Protein AF-A0A915DR35-F1 (afdb_monomer)

Foldseek 3Di:
DCVVLVDDQPCLPPPSSLVVLLVLLLCVPVVPPDLVVQLVVLVVQLVVLVVVLVVLVVVLVVCPPPDDPVVSVSSSVNSSSVSSNSSSVSNNVSSVVVVVVVVVVVVVVVVVPD

InterPro domains:
  IPR039275 PDZ domain-containing protein 8 [PTHR21519] (8-102)

Solvent-accessible surface area (backbone atoms only — not comparable to full-atom values): 6335 Å² total; per-residue (Å²): 106,66,78,78,44,73,66,48,82,93,42,65,82,37,68,65,41,44,50,52,30,34,59,54,10,50,54,56,63,60,86,46,83,50,59,68,62,35,44,51,58,37,48,57,50,46,54,55,47,50,56,49,49,52,50,50,55,53,50,58,67,69,44,76,82,77,56,70,73,61,50,56,56,49,52,39,50,48,42,55,48,50,49,51,46,47,15,38,52,32,23,44,49,47,51,51,55,50,50,55,50,52,55,50,51,55,59,54,56,71,69,74,74,127

Structure (mmCIF, N/CA/C/O backbone):
data_AF-A0A915DR35-F1
#
_entry.id   AF-A0A915DR35-F1
#
loop_
_atom_site.group_PDB
_atom_site.id
_atom_site.type_symbol
_atom_site.label_atom_id
_atom_site.label_alt_id
_atom_site.label_comp_id
_atom_site.label_asym_id
_atom_site.label_entity_id
_atom_site.label_seq_id
_atom_site.pdbx_PDB_ins_code
_atom_site.Cartn_x
_atom_site.Cartn_y
_atom_site.Cartn_z
_atom_site.occupancy
_atom_site.B_iso_or_equiv
_atom_site.auth_seq_id
_atom_site.auth_comp_id
_atom_site.auth_asym_id
_atom_site.auth_atom_id
_atom_site.pdbx_PDB_model_num
ATOM 1 N N . MET A 1 1 ? -7.517 -9.872 -5.798 1.00 55.53 1 MET A N 1
ATOM 2 C CA . MET A 1 1 ? -7.110 -8.465 -5.575 1.00 55.53 1 MET A CA 1
ATOM 3 C C . MET A 1 1 ? -6.941 -7.651 -6.864 1.00 55.53 1 MET A C 1
ATOM 5 O O . MET A 1 1 ? -7.926 -7.076 -7.281 1.00 55.53 1 MET A O 1
ATOM 9 N N . LEU A 1 2 ? -5.799 -7.613 -7.574 1.00 54.84 2 LEU A N 1
ATOM 10 C CA . LEU A 1 2 ? -5.670 -6.756 -8.785 1.00 54.84 2 LEU A CA 1
ATOM 11 C C . LEU A 1 2 ? -6.650 -7.119 -9.922 1.00 54.84 2 LEU A C 1
ATOM 13 O O . LEU A 1 2 ? -7.145 -6.238 -10.614 1.00 54.84 2 LEU A O 1
ATOM 17 N N . ARG A 1 3 ? -6.996 -8.408 -10.065 1.00 55.75 3 ARG A N 1
ATOM 18 C CA . ARG A 1 3 ? -8.039 -8.868 -11.004 1.00 55.75 3 ARG A CA 1
ATOM 19 C C . ARG A 1 3 ? -9.455 -8.434 -10.610 1.00 55.75 3 ARG A C 1
ATOM 21 O O . ARG A 1 3 ? -10.297 -8.280 -11.481 1.00 55.75 3 ARG A O 1
ATOM 28 N N . GLU A 1 4 ? -9.716 -8.236 -9.318 1.00 60.28 4 GLU A N 1
ATOM 29 C CA . GLU A 1 4 ? -11.010 -7.727 -8.831 1.00 60.28 4 GLU A CA 1
ATOM 30 C C . GLU A 1 4 ? -11.132 -6.212 -9.041 1.00 60.28 4 GLU A C 1
ATOM 32 O O . GLU A 1 4 ? -12.241 -5.706 -9.140 1.00 60.28 4 GLU A O 1
ATOM 37 N N . LEU A 1 5 ? -10.000 -5.508 -9.166 1.00 63.00 5 LEU A N 1
ATOM 38 C CA .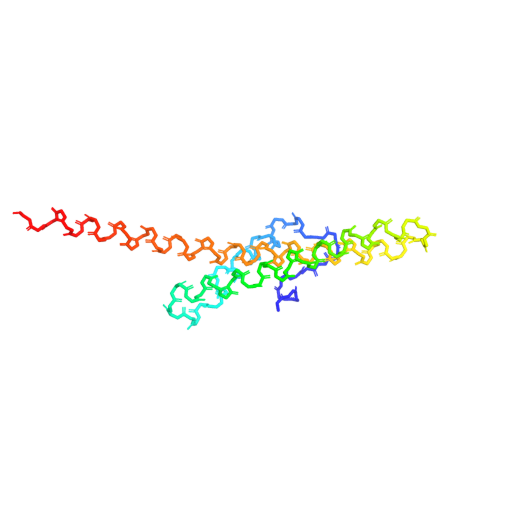 LEU A 1 5 ? -9.920 -4.059 -9.380 1.00 63.00 5 LEU A CA 1
ATOM 39 C C . LEU A 1 5 ? -9.971 -3.649 -10.863 1.00 63.00 5 LEU A C 1
ATOM 41 O O . LEU A 1 5 ? -9.712 -2.490 -11.174 1.00 63.00 5 LEU A O 1
ATOM 45 N N . LYS A 1 6 ? -10.253 -4.594 -11.780 1.00 66.69 6 LYS A N 1
ATOM 46 C CA . LYS A 1 6 ? -10.290 -4.383 -13.246 1.00 66.69 6 LYS A CA 1
ATOM 47 C C . LYS A 1 6 ? -9.078 -3.603 -13.782 1.00 66.69 6 LYS A C 1
ATOM 49 O O . LYS A 1 6 ? -9.188 -2.804 -14.712 1.00 66.69 6 LYS A O 1
ATOM 54 N N . PHE A 1 7 ? -7.918 -3.817 -13.166 1.00 75.94 7 PHE A N 1
ATOM 55 C CA . PHE A 1 7 ? -6.693 -3.148 -13.571 1.00 75.94 7 PHE A CA 1
ATOM 56 C C . PHE A 1 7 ? -6.213 -3.678 -14.926 1.00 75.94 7 PHE A C 1
ATOM 58 O O . PHE A 1 7 ? -6.106 -4.889 -15.128 1.00 75.94 7 PHE A O 1
ATOM 65 N N . GLU A 1 8 ? -5.860 -2.750 -15.807 1.00 78.62 8 GLU A N 1
ATOM 66 C CA . GLU A 1 8 ? -5.171 -2.969 -17.074 1.00 78.62 8 GLU A CA 1
ATOM 67 C C . GLU A 1 8 ? -4.020 -1.953 -17.171 1.00 78.62 8 GLU A C 1
ATOM 69 O O . GLU A 1 8 ? -4.176 -0.815 -16.717 1.00 78.62 8 GLU A O 1
ATOM 74 N N . PRO A 1 9 ? -2.861 -2.316 -17.748 1.00 78.88 9 PRO A N 1
ATOM 75 C CA . PRO A 1 9 ? -1.778 -1.359 -17.965 1.00 78.88 9 PRO A CA 1
ATOM 76 C C . PRO A 1 9 ? -2.276 -0.083 -18.664 1.00 78.88 9 PRO A C 1
ATOM 78 O O . PRO A 1 9 ? -2.999 -0.155 -19.656 1.00 78.88 9 PRO A O 1
ATOM 81 N N . GLY A 1 10 ? -1.915 1.082 -18.128 1.00 79.06 10 GLY A N 1
ATOM 82 C CA . GLY A 1 10 ? -2.356 2.397 -18.590 1.00 79.06 10 GLY A CA 1
ATOM 83 C C . GLY A 1 10 ? -3.681 2.888 -17.991 1.00 79.06 10 GLY A C 1
ATOM 84 O O . GLY A 1 10 ? -4.040 4.048 -18.197 1.00 79.06 10 GLY A O 1
ATOM 85 N N . ASN A 1 11 ? -4.411 2.065 -17.222 1.00 83.56 11 ASN A N 1
ATOM 86 C CA . ASN A 1 11 ? -5.711 2.439 -16.645 1.00 83.56 11 ASN A CA 1
ATOM 87 C C . ASN A 1 11 ? -5.684 2.766 -15.139 1.00 83.56 11 ASN A C 1
ATOM 89 O O . ASN A 1 11 ? -6.723 3.119 -14.581 1.00 83.56 11 ASN A O 1
ATOM 93 N N . ALA A 1 12 ? -4.523 2.717 -14.474 1.00 80.56 12 ALA A N 1
ATOM 94 C CA . ALA A 1 12 ? -4.422 2.925 -13.021 1.00 80.56 12 ALA A CA 1
ATOM 95 C C . ALA A 1 12 ? -4.923 4.295 -12.529 1.00 80.56 12 ALA A C 1
ATOM 97 O O . ALA A 1 12 ? -5.311 4.434 -11.370 1.00 80.56 12 ALA A O 1
ATOM 98 N N . TYR A 1 13 ? -4.943 5.305 -13.401 1.00 79.69 13 TYR A N 1
ATOM 99 C CA . TYR A 1 13 ? -5.436 6.650 -13.088 1.00 79.69 13 TYR A CA 1
ATOM 100 C C . TYR A 1 13 ? -6.921 6.855 -13.419 1.00 79.69 13 TYR A C 1
ATOM 102 O O . TYR A 1 13 ? -7.458 7.947 -13.226 1.00 79.69 13 TYR A O 1
ATOM 110 N N . ASN A 1 14 ? -7.603 5.821 -13.914 1.00 89.88 14 ASN A N 1
ATOM 111 C CA . ASN A 1 14 ? -9.033 5.867 -14.172 1.00 89.88 14 ASN A CA 1
ATOM 112 C C . ASN A 1 14 ? -9.804 6.087 -12.856 1.00 89.88 14 ASN A C 1
ATOM 114 O O . ASN A 1 14 ? -9.580 5.399 -11.860 1.00 89.88 14 ASN A O 1
ATOM 118 N N . SER A 1 15 ? -10.735 7.044 -12.849 1.00 89.81 15 SER A N 1
ATOM 119 C CA . SER A 1 15 ? -11.469 7.442 -11.640 1.00 89.81 15 SER A CA 1
ATOM 120 C C . SER A 1 15 ? -12.304 6.311 -11.038 1.00 89.81 15 SER A C 1
ATOM 122 O O . SER A 1 15 ? -12.396 6.213 -9.813 1.00 89.81 15 SER A O 1
ATOM 124 N N . GLN A 1 16 ? -12.869 5.436 -11.872 1.00 89.88 16 GLN A N 1
ATOM 125 C CA . GLN A 1 16 ? -13.602 4.260 -11.420 1.00 89.88 16 GLN A CA 1
ATOM 126 C C . GLN A 1 16 ? -12.654 3.251 -10.767 1.00 89.88 16 GLN A C 1
ATOM 128 O O . GLN A 1 16 ? -12.924 2.824 -9.648 1.00 89.88 16 GLN A O 1
ATOM 133 N N . VAL A 1 17 ? -11.514 2.949 -11.397 1.00 89.75 17 VAL A N 1
ATOM 134 C CA . VAL A 1 17 ? -10.488 2.051 -10.827 1.00 89.75 17 VAL A CA 1
ATOM 135 C C . VAL A 1 17 ? -9.991 2.580 -9.480 1.00 89.75 17 VAL A C 1
ATOM 137 O O . VAL A 1 17 ? -9.923 1.834 -8.502 1.00 89.75 17 VAL A O 1
ATOM 140 N N . ILE A 1 18 ? -9.714 3.884 -9.384 1.00 91.25 18 ILE A N 1
ATOM 141 C CA . ILE A 1 18 ? -9.325 4.549 -8.132 1.00 91.25 18 ILE A CA 1
ATOM 142 C C . ILE A 1 18 ? -10.425 4.400 -7.074 1.00 91.25 18 ILE A C 1
ATOM 144 O O . ILE A 1 18 ? -10.134 4.061 -5.928 1.00 91.25 18 ILE A O 1
ATOM 148 N N . SER A 1 19 ? -11.684 4.663 -7.434 1.00 92.56 19 SER A N 1
ATOM 149 C CA . SER A 1 19 ? -12.818 4.594 -6.508 1.00 92.56 19 SER A CA 1
ATOM 150 C C . SER A 1 19 ? -13.044 3.175 -5.982 1.00 92.56 19 SER A C 1
ATOM 152 O O . SER A 1 19 ? -13.131 2.982 -4.768 1.00 92.56 19 SER A O 1
ATOM 154 N N . GLU A 1 20 ? -13.053 2.179 -6.869 1.00 91.44 20 GLU A N 1
ATOM 155 C CA . GLU A 1 20 ? -13.192 0.762 -6.521 1.00 91.44 20 GLU A CA 1
ATOM 156 C C . GLU A 1 20 ? -12.019 0.293 -5.640 1.00 91.44 20 GLU A C 1
ATOM 158 O O . GLU A 1 20 ? -12.226 -0.379 -4.628 1.00 91.44 20 GLU A O 1
ATOM 163 N N . THR A 1 21 ? -10.795 0.734 -5.948 1.00 93.38 21 THR A N 1
ATOM 164 C CA . THR A 1 21 ? -9.590 0.436 -5.155 1.00 93.38 21 THR A CA 1
ATOM 165 C C . THR A 1 21 ? -9.684 0.985 -3.736 1.00 93.38 21 THR A C 1
ATOM 167 O O . THR A 1 21 ? -9.380 0.261 -2.783 1.00 93.38 21 THR A O 1
ATOM 170 N N . LYS A 1 22 ? -10.146 2.232 -3.576 1.00 94.44 22 LYS A N 1
ATOM 171 C CA . LYS A 1 22 ? -10.371 2.844 -2.258 1.00 94.44 22 LYS A CA 1
ATOM 172 C C . LYS A 1 22 ? -11.434 2.086 -1.465 1.00 94.44 22 LYS A C 1
ATOM 174 O O . LYS A 1 22 ? -11.191 1.735 -0.313 1.00 94.44 22 LYS A O 1
ATOM 179 N N . ALA A 1 23 ? -12.575 1.789 -2.089 1.00 93.56 23 ALA A N 1
ATOM 180 C CA . ALA A 1 23 ? -13.682 1.081 -1.448 1.00 93.56 23 ALA A CA 1
ATOM 181 C C . ALA A 1 23 ? -13.281 -0.331 -0.987 1.00 93.56 23 ALA A C 1
ATOM 183 O O . ALA A 1 23 ? -13.632 -0.756 0.113 1.00 93.56 23 ALA A O 1
ATOM 184 N N . ALA A 1 24 ? -12.502 -1.051 -1.800 1.00 93.94 24 ALA A N 1
ATOM 185 C CA . ALA A 1 24 ? -11.918 -2.326 -1.396 1.00 93.94 24 ALA A CA 1
ATOM 186 C C . ALA A 1 24 ? -10.907 -2.146 -0.248 1.00 93.94 24 ALA A C 1
ATOM 188 O O . ALA A 1 24 ? -10.892 -2.940 0.690 1.00 93.94 24 ALA A O 1
ATOM 189 N N . GLY A 1 25 ? -10.089 -1.091 -0.305 1.00 94.56 25 GLY A N 1
ATOM 190 C CA . GLY A 1 25 ? -9.077 -0.755 0.700 1.00 94.56 25 GLY A CA 1
ATOM 191 C C . GLY A 1 25 ? -9.650 -0.514 2.088 1.00 94.56 25 GLY A C 1
ATOM 192 O O . GLY A 1 25 ? -9.130 -1.027 3.073 1.00 94.56 25 GLY A O 1
ATOM 193 N N . GLN A 1 26 ? -10.786 0.174 2.180 1.00 94.62 26 GLN A N 1
ATOM 194 C CA . GLN A 1 26 ? -11.476 0.417 3.454 1.00 94.62 26 GLN A CA 1
ATOM 195 C C . GLN A 1 26 ? -11.869 -0.875 4.187 1.00 94.62 26 GLN A C 1
ATOM 197 O O . GLN A 1 26 ? -11.947 -0.887 5.416 1.00 94.62 26 GLN A O 1
ATOM 202 N N . LYS A 1 27 ? -12.060 -1.978 3.453 1.00 94.12 27 LYS A N 1
ATOM 203 C CA . LYS A 1 27 ? -12.408 -3.304 3.991 1.00 94.12 27 LYS A CA 1
ATOM 204 C C . LYS A 1 27 ? -11.195 -4.203 4.229 1.00 94.12 27 LYS A C 1
ATOM 206 O O . LYS A 1 27 ? -11.332 -5.330 4.707 1.00 94.12 27 LYS A O 1
ATOM 211 N N . VAL A 1 28 ? -9.985 -3.730 3.924 1.00 94.06 28 VAL A N 1
ATOM 212 C CA . VAL A 1 28 ? -8.771 -4.533 4.090 1.00 94.06 28 VAL A CA 1
ATOM 213 C C . VAL A 1 28 ? -8.598 -4.916 5.557 1.00 94.06 28 VAL A C 1
ATOM 215 O O . VAL A 1 28 ? -8.709 -4.072 6.450 1.00 94.06 28 VAL A O 1
ATOM 218 N N . PHE A 1 29 ? -8.379 -6.204 5.813 1.00 95.38 29 PHE A N 1
ATOM 219 C CA . PHE A 1 29 ? -8.237 -6.751 7.164 1.00 95.38 29 PHE A CA 1
ATOM 220 C C . PHE A 1 29 ? -9.380 -6.379 8.129 1.00 95.38 29 PHE A C 1
ATOM 222 O O . PHE A 1 29 ? -9.160 -6.294 9.333 1.00 95.38 29 PHE A O 1
ATOM 229 N N . GLU A 1 30 ? -10.605 -6.166 7.631 1.00 93.19 30 GLU A N 1
ATOM 230 C CA . GLU A 1 30 ? -11.760 -5.808 8.476 1.00 93.19 30 GLU A CA 1
ATOM 231 C C . GLU A 1 30 ? -12.107 -6.871 9.528 1.00 93.19 30 GLU A C 1
ATOM 233 O O . GLU A 1 30 ? -12.684 -6.559 10.563 1.00 93.19 30 GLU A O 1
ATOM 238 N N . HIS A 1 31 ? -11.710 -8.121 9.287 1.00 94.94 31 HIS A N 1
ATOM 239 C CA . HIS A 1 31 ? -11.864 -9.222 10.234 1.00 94.94 31 HIS A CA 1
ATOM 240 C C . HIS A 1 31 ? -10.967 -9.078 11.478 1.00 94.94 31 HIS A C 1
ATOM 242 O O . HIS A 1 31 ? -11.183 -9.778 12.467 1.00 94.94 31 HIS A O 1
ATOM 248 N N . ILE A 1 32 ? -9.960 -8.195 11.453 1.00 94.25 32 ILE A N 1
ATOM 249 C CA . ILE A 1 32 ? -9.138 -7.874 12.622 1.00 94.25 32 ILE A CA 1
ATOM 250 C C . ILE A 1 32 ? -9.899 -6.844 13.464 1.00 94.25 32 ILE A C 1
ATOM 252 O O . ILE A 1 32 ? -9.882 -5.651 13.168 1.00 94.25 32 ILE A O 1
ATOM 256 N N . GLY A 1 33 ? -10.571 -7.312 14.519 1.00 89.88 33 GLY A N 1
ATOM 257 C CA . GLY A 1 33 ? -11.352 -6.453 15.420 1.00 89.88 33 GLY A CA 1
ATOM 258 C C . GLY A 1 33 ? -10.513 -5.470 16.250 1.00 89.88 33 GLY A C 1
ATOM 259 O O . GLY A 1 33 ? -11.031 -4.451 16.698 1.00 89.88 33 GLY A O 1
ATOM 260 N N . ASP A 1 34 ? -9.220 -5.748 16.434 1.00 94.44 34 ASP A N 1
ATOM 261 C CA . ASP A 1 34 ? -8.268 -4.824 17.054 1.00 94.44 34 ASP A CA 1
ATOM 262 C C . ASP A 1 34 ? -7.757 -3.815 16.014 1.00 94.44 34 ASP A C 1
ATOM 264 O O . ASP A 1 34 ? -6.988 -4.154 15.109 1.00 94.44 34 ASP A O 1
ATOM 268 N N . ASN A 1 35 ? -8.166 -2.553 16.162 1.00 94.25 35 ASN A N 1
ATOM 269 C CA . ASN A 1 35 ? -7.807 -1.492 15.225 1.00 94.25 35 ASN A CA 1
ATOM 270 C C . ASN A 1 35 ? -6.299 -1.179 15.214 1.00 94.25 35 ASN A C 1
ATOM 272 O O . ASN A 1 35 ? -5.754 -0.848 14.163 1.00 94.25 35 ASN A O 1
ATOM 276 N N . SER A 1 36 ? -5.601 -1.327 16.344 1.00 94.88 36 SER A N 1
ATOM 277 C CA . SER A 1 36 ? -4.151 -1.113 16.423 1.00 94.88 36 SER A CA 1
ATOM 278 C C . SER A 1 36 ? -3.404 -2.194 15.643 1.00 94.88 36 SER A C 1
ATOM 280 O O . SER A 1 36 ? -2.562 -1.891 14.793 1.00 94.88 36 SER A O 1
ATOM 282 N N . LEU A 1 37 ? -3.785 -3.460 15.847 1.00 96.31 37 LEU A N 1
ATOM 283 C CA . LEU A 1 37 ? -3.227 -4.585 15.097 1.00 96.31 37 LEU A CA 1
ATOM 284 C C . LEU A 1 37 ? -3.551 -4.484 13.602 1.00 96.31 37 LEU A C 1
ATOM 286 O O . LEU A 1 37 ? -2.694 -4.761 12.761 1.00 96.31 37 LEU A O 1
ATOM 290 N N . ARG A 1 38 ? -4.770 -4.055 13.256 1.00 96.56 38 ARG A N 1
ATOM 291 C CA . ARG A 1 38 ? -5.172 -3.823 11.867 1.00 96.56 38 ARG A CA 1
ATOM 292 C C . ARG A 1 38 ? -4.274 -2.779 11.199 1.00 96.56 38 ARG A C 1
ATOM 294 O O . ARG A 1 38 ? -3.753 -3.051 10.119 1.00 96.56 38 ARG A O 1
ATOM 301 N N . LYS A 1 39 ? -4.023 -1.637 11.851 1.00 97.31 39 LYS A N 1
ATOM 302 C CA . LYS A 1 39 ? -3.089 -0.609 11.355 1.00 97.31 39 LYS A CA 1
ATOM 303 C C . LYS A 1 39 ? -1.674 -1.149 11.179 1.00 97.31 39 LYS A C 1
ATOM 305 O O . LYS A 1 39 ? -1.075 -0.901 10.139 1.00 97.31 39 LYS A O 1
ATOM 310 N N . ALA A 1 40 ? -1.160 -1.910 12.147 1.00 97.81 40 ALA A N 1
ATOM 311 C CA . ALA A 1 40 ? 0.172 -2.507 12.049 1.00 97.81 40 ALA A CA 1
ATOM 312 C C . ALA A 1 40 ? 0.298 -3.396 10.799 1.00 97.81 40 ALA A C 1
ATOM 314 O O . ALA A 1 40 ? 1.207 -3.206 9.998 1.00 97.81 40 ALA A O 1
ATOM 315 N N . ARG A 1 41 ? -0.684 -4.275 10.554 1.00 97.44 41 ARG A N 1
ATOM 316 C CA . ARG A 1 41 ? -0.714 -5.127 9.352 1.00 97.44 41 ARG A CA 1
ATOM 317 C C . ARG A 1 41 ? -0.811 -4.336 8.051 1.00 97.44 41 ARG A C 1
ATOM 319 O O . ARG A 1 41 ? -0.258 -4.763 7.044 1.00 97.44 41 ARG A O 1
ATOM 326 N N . ILE A 1 42 ? -1.541 -3.223 8.051 1.00 97.62 42 ILE A N 1
ATOM 327 C CA . ILE A 1 42 ? -1.630 -2.333 6.888 1.00 97.62 42 ILE A CA 1
ATOM 328 C C . ILE A 1 42 ? -0.275 -1.667 6.627 1.00 97.62 42 ILE A C 1
ATOM 330 O O . ILE A 1 42 ? 0.180 -1.667 5.485 1.00 97.62 42 ILE A O 1
ATOM 334 N N . ASN A 1 43 ? 0.387 -1.162 7.670 1.00 97.62 43 ASN A N 1
ATOM 335 C CA . ASN A 1 43 ? 1.708 -0.544 7.559 1.00 97.62 43 ASN A CA 1
ATOM 336 C C . ASN A 1 43 ? 2.762 -1.535 7.045 1.00 97.62 43 ASN A C 1
ATOM 338 O O . ASN A 1 43 ? 3.490 -1.188 6.123 1.00 97.62 43 ASN A O 1
ATOM 342 N N . ASP A 1 44 ? 2.755 -2.792 7.510 1.00 98.00 44 ASP A N 1
ATOM 343 C CA . ASP A 1 44 ? 3.651 -3.837 6.986 1.00 98.00 44 ASP A CA 1
ATOM 344 C C . ASP A 1 44 ? 3.523 -3.997 5.456 1.00 98.00 44 ASP A C 1
ATOM 346 O O . ASP A 1 44 ? 4.506 -4.212 4.744 1.00 98.00 44 ASP A O 1
ATOM 350 N N . GLN A 1 45 ? 2.295 -3.905 4.927 1.00 97.62 45 GLN A N 1
ATOM 351 C CA . GLN A 1 45 ? 2.049 -3.996 3.484 1.00 97.62 45 GLN A CA 1
ATOM 352 C C . GLN A 1 45 ? 2.491 -2.729 2.750 1.00 97.62 45 GLN A C 1
ATOM 354 O O . GLN A 1 45 ? 3.067 -2.828 1.666 1.00 97.62 45 GLN A O 1
ATOM 359 N N . ILE A 1 46 ? 2.259 -1.550 3.334 1.00 97.19 46 ILE A N 1
ATOM 360 C CA . ILE A 1 46 ? 2.736 -0.271 2.795 1.00 97.19 46 ILE A CA 1
ATOM 361 C C . ILE A 1 46 ? 4.264 -0.294 2.663 1.00 97.19 46 ILE A C 1
ATOM 363 O O . ILE A 1 46 ? 4.771 -0.016 1.576 1.00 97.19 46 ILE A O 1
ATOM 367 N N . ASP A 1 47 ? 4.986 -0.709 3.702 1.00 97.12 47 ASP A N 1
ATOM 368 C CA . ASP A 1 47 ? 6.453 -0.765 3.715 1.00 97.12 47 ASP A CA 1
ATOM 369 C C . ASP A 1 47 ? 6.999 -1.746 2.663 1.00 97.12 47 ASP A C 1
ATOM 371 O O . ASP A 1 47 ? 7.953 -1.448 1.930 1.00 97.12 47 ASP A O 1
ATOM 375 N N . ALA A 1 48 ? 6.352 -2.908 2.519 1.00 95.56 48 ALA A N 1
ATOM 376 C CA . ALA A 1 48 ? 6.696 -3.884 1.488 1.00 95.56 48 ALA A CA 1
ATOM 377 C C . ALA A 1 48 ? 6.487 -3.325 0.068 1.00 95.56 48 ALA A C 1
ATOM 379 O O . ALA A 1 48 ? 7.319 -3.535 -0.823 1.00 95.56 48 ALA A O 1
ATOM 380 N N . ILE A 1 49 ? 5.395 -2.586 -0.154 1.00 95.75 49 ILE A N 1
ATOM 381 C CA . ILE A 1 49 ? 5.100 -1.948 -1.441 1.00 95.75 49 ILE A CA 1
ATOM 382 C C . ILE A 1 49 ? 6.094 -0.822 -1.728 1.00 95.75 49 ILE A C 1
ATOM 384 O O . ILE A 1 49 ? 6.605 -0.763 -2.846 1.00 95.75 49 ILE A O 1
ATOM 388 N N . GLN A 1 50 ? 6.409 0.032 -0.748 1.00 94.12 50 GLN A N 1
ATOM 389 C CA . GLN A 1 50 ? 7.411 1.098 -0.888 1.00 94.12 50 GLN A CA 1
ATOM 390 C C . GLN A 1 50 ? 8.761 0.522 -1.315 1.00 94.12 50 GLN A C 1
ATOM 392 O O . GLN A 1 50 ? 9.296 0.908 -2.354 1.00 94.12 50 GLN A O 1
ATOM 397 N N . SER A 1 51 ? 9.231 -0.509 -0.610 1.00 95.62 51 SER A N 1
ATOM 398 C CA . SER A 1 51 ? 10.474 -1.214 -0.944 1.00 95.62 51 SER A CA 1
ATOM 399 C C . SER A 1 51 ? 10.475 -1.737 -2.387 1.00 95.62 51 SER A C 1
ATOM 401 O O . SER A 1 51 ? 11.490 -1.699 -3.089 1.00 95.62 51 SER A O 1
ATOM 403 N N . ARG A 1 52 ? 9.323 -2.220 -2.872 1.00 93.56 52 ARG A N 1
ATOM 404 C CA . ARG A 1 52 ? 9.190 -2.721 -4.244 1.00 93.56 52 ARG A CA 1
ATOM 405 C C . ARG A 1 52 ? 9.151 -1.600 -5.283 1.00 93.56 52 ARG A C 1
ATOM 407 O O . ARG A 1 52 ? 9.727 -1.772 -6.359 1.00 93.56 52 ARG A O 1
ATOM 414 N N . ILE A 1 53 ? 8.496 -0.481 -4.979 1.00 91.50 53 ILE A N 1
ATOM 415 C CA . ILE A 1 53 ? 8.486 0.719 -5.825 1.00 91.50 53 ILE A CA 1
ATOM 416 C C . ILE A 1 53 ? 9.912 1.252 -5.983 1.00 91.50 53 ILE A C 1
ATOM 418 O O . ILE A 1 53 ? 10.327 1.516 -7.113 1.00 91.50 53 ILE A O 1
ATOM 422 N N . ASP A 1 54 ? 10.672 1.333 -4.892 1.00 92.38 54 ASP A N 1
ATOM 423 C CA . ASP A 1 54 ? 12.062 1.793 -4.902 1.00 92.38 54 ASP A CA 1
ATOM 424 C C . ASP A 1 54 ? 12.957 0.867 -5.724 1.00 92.38 54 ASP A C 1
ATOM 426 O O . ASP A 1 54 ? 13.716 1.321 -6.584 1.00 92.38 54 ASP A O 1
ATOM 430 N N . TYR A 1 55 ? 12.809 -0.448 -5.543 1.00 90.94 55 TYR A N 1
ATOM 431 C CA . TYR A 1 55 ? 13.501 -1.432 -6.369 1.00 90.94 55 TYR A CA 1
ATOM 432 C C . TYR A 1 55 ? 13.209 -1.236 -7.865 1.00 90.94 55 TYR A C 1
ATOM 434 O O . TYR A 1 55 ? 14.140 -1.1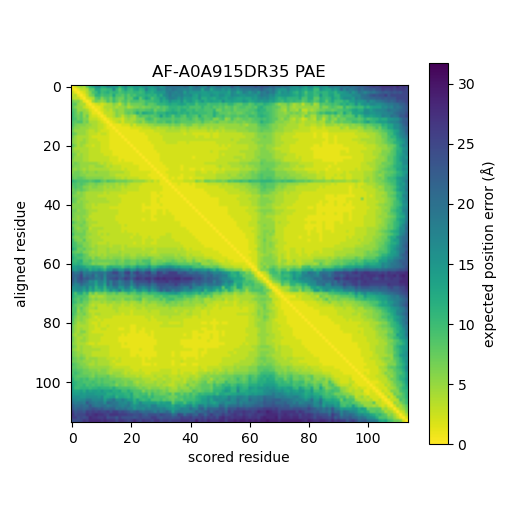98 -8.670 1.00 90.94 55 TYR A O 1
ATOM 442 N N . LEU A 1 56 ? 11.938 -1.076 -8.255 1.00 89.00 56 LEU A N 1
ATOM 443 C CA . LEU A 1 56 ? 11.579 -0.859 -9.660 1.00 89.00 56 LEU A CA 1
ATOM 444 C C . LEU A 1 56 ? 12.071 0.492 -10.187 1.00 89.00 56 LEU A C 1
ATOM 446 O O . LEU A 1 56 ? 12.474 0.577 -11.345 1.00 89.00 56 LEU A O 1
ATOM 450 N N . ALA A 1 57 ? 12.075 1.537 -9.359 1.00 87.31 57 ALA A N 1
ATOM 451 C CA . ALA A 1 57 ? 12.631 2.834 -9.726 1.00 87.31 57 ALA A CA 1
ATOM 452 C C . ALA A 1 57 ? 14.139 2.739 -9.999 1.00 87.31 57 ALA A C 1
ATOM 454 O O . ALA A 1 57 ? 14.626 3.345 -10.953 1.00 87.31 57 ALA A O 1
ATOM 455 N N . ASN A 1 58 ? 14.866 1.950 -9.204 1.00 87.69 58 ASN A N 1
ATOM 456 C CA . ASN A 1 58 ? 16.289 1.689 -9.411 1.00 87.69 58 ASN A CA 1
ATOM 457 C C . ASN A 1 58 ? 16.519 0.860 -10.681 1.00 87.69 58 ASN A C 1
ATOM 459 O O . ASN A 1 58 ? 17.341 1.236 -11.513 1.00 87.69 58 ASN A O 1
ATOM 463 N N . LEU A 1 59 ? 15.746 -0.213 -10.868 1.00 86.06 59 LEU A N 1
ATOM 464 C CA . LEU A 1 59 ? 15.831 -1.096 -12.032 1.00 86.06 59 LEU A CA 1
ATOM 465 C C . LEU A 1 59 ? 15.532 -0.354 -13.348 1.00 86.06 59 LEU A C 1
ATOM 467 O O . LEU A 1 59 ? 16.224 -0.539 -14.346 1.00 86.06 59 LEU A O 1
ATOM 471 N N . ARG A 1 60 ? 14.549 0.554 -13.349 1.00 81.00 60 ARG A N 1
ATOM 472 C CA . ARG A 1 60 ? 14.236 1.404 -14.510 1.00 81.00 60 ARG A CA 1
ATOM 473 C C . ARG A 1 60 ? 15.424 2.270 -14.929 1.00 81.00 60 ARG A C 1
ATOM 475 O O . ARG A 1 60 ? 15.607 2.509 -16.115 1.00 81.00 60 ARG A O 1
ATOM 482 N N . ARG A 1 61 ? 16.239 2.734 -13.973 1.00 79.69 61 ARG A N 1
ATOM 483 C CA . ARG A 1 61 ? 17.444 3.528 -14.265 1.00 79.69 61 ARG A CA 1
ATOM 484 C C . ARG A 1 61 ? 18.572 2.691 -14.866 1.00 79.69 61 ARG A C 1
ATOM 486 O O . ARG A 1 61 ? 19.375 3.243 -15.602 1.00 79.69 61 ARG A O 1
ATOM 493 N N . THR A 1 62 ? 18.629 1.390 -14.581 1.00 78.62 62 THR A N 1
ATOM 494 C CA . THR A 1 62 ? 19.665 0.493 -15.123 1.00 78.62 62 THR A CA 1
ATOM 495 C C . THR A 1 62 ? 19.316 -0.075 -16.499 1.00 78.62 62 THR A C 1
ATOM 497 O O . THR A 1 62 ? 20.203 -0.518 -17.213 1.00 78.62 62 THR A O 1
ATOM 500 N N . ILE A 1 63 ? 18.032 -0.087 -16.872 1.00 72.50 63 ILE A N 1
ATOM 501 C CA . ILE A 1 63 ? 17.533 -0.684 -18.127 1.00 72.50 63 ILE A CA 1
ATOM 502 C C . ILE A 1 63 ? 17.566 0.293 -19.314 1.00 72.50 63 ILE A C 1
ATOM 504 O O . ILE A 1 63 ? 17.337 -0.118 -20.448 1.00 72.50 63 ILE A O 1
ATOM 508 N N . VAL A 1 64 ? 17.955 1.554 -19.086 1.00 60.91 64 VAL A N 1
ATOM 509 C CA . VAL A 1 64 ? 18.116 2.591 -20.128 1.00 60.91 64 VAL A CA 1
ATOM 510 C C . VAL A 1 64 ? 19.006 2.140 -21.302 1.00 60.91 64 VAL A C 1
ATOM 512 O O . VAL A 1 64 ? 18.830 2.654 -22.400 1.00 60.91 64 VAL A O 1
ATOM 515 N N . ASP A 1 65 ? 19.841 1.109 -21.129 1.00 58.94 65 ASP A N 1
ATOM 516 C CA . ASP A 1 65 ? 20.699 0.562 -22.190 1.00 58.94 65 ASP A CA 1
ATOM 517 C C . ASP A 1 65 ? 20.133 -0.644 -22.985 1.00 58.94 65 ASP A C 1
ATOM 519 O O . ASP A 1 65 ? 20.713 -0.987 -24.012 1.00 58.94 65 ASP A O 1
ATOM 523 N N . ASN A 1 66 ? 19.019 -1.293 -22.588 1.00 53.94 66 ASN A N 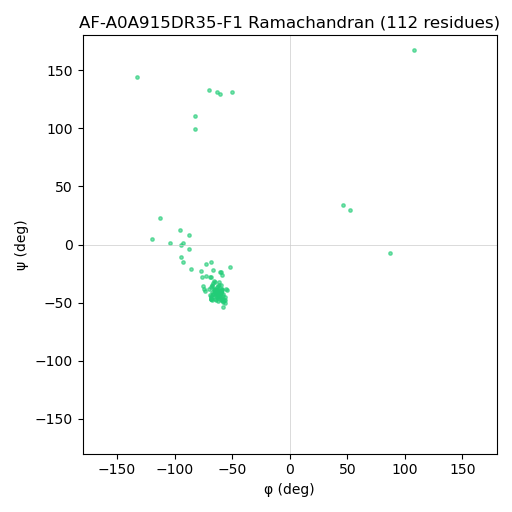1
ATOM 524 C CA . ASN A 1 66 ? 18.618 -2.613 -23.142 1.00 53.94 66 ASN A CA 1
ATOM 525 C C . ASN A 1 66 ? 17.248 -2.700 -23.875 1.00 53.94 66 ASN A C 1
ATOM 527 O O . ASN A 1 66 ? 16.883 -3.783 -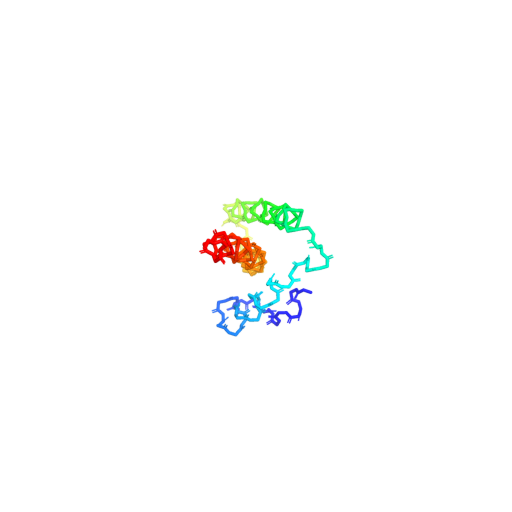24.337 1.00 53.94 66 ASN A O 1
ATOM 531 N N . GLY A 1 67 ? 16.519 -1.590 -24.075 1.00 59.06 67 GLY A N 1
ATOM 532 C CA . GLY A 1 67 ? 15.378 -1.494 -25.016 1.00 59.06 67 GLY A CA 1
ATOM 533 C C . GLY A 1 67 ? 13.956 -1.408 -24.419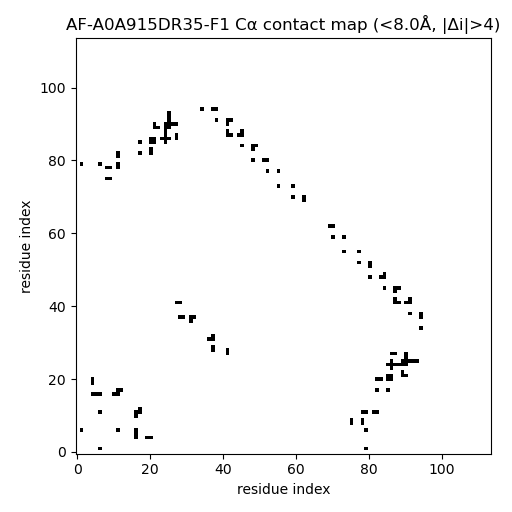 1.00 59.06 67 GLY A C 1
ATOM 534 O O . GLY A 1 67 ? 13.732 -1.659 -23.238 1.00 59.06 67 GLY A O 1
ATOM 535 N N . ASP A 1 68 ? 12.977 -1.058 -25.269 1.00 62.69 68 ASP A N 1
ATOM 536 C CA . ASP A 1 68 ? 11.617 -0.590 -24.906 1.00 62.69 68 ASP A CA 1
ATOM 537 C C . ASP A 1 68 ? 10.704 -1.601 -24.180 1.00 62.69 68 ASP A C 1
ATOM 539 O O . ASP A 1 68 ? 9.896 -1.214 -23.337 1.00 62.69 68 ASP A O 1
ATOM 543 N N . ARG A 1 69 ? 10.809 -2.909 -24.456 1.00 62.75 69 ARG A N 1
ATOM 544 C CA . ARG A 1 69 ? 9.861 -3.906 -23.899 1.00 62.75 69 ARG A CA 1
ATOM 545 C C . ARG A 1 69 ? 9.997 -4.111 -22.388 1.00 62.75 69 ARG A C 1
ATOM 547 O O . ARG A 1 69 ? 9.016 -4.446 -21.721 1.00 62.75 69 ARG A O 1
ATOM 554 N N . ASP A 1 70 ? 11.187 -3.890 -21.836 1.00 71.69 70 ASP A N 1
ATOM 555 C CA . ASP A 1 70 ? 11.396 -3.972 -20.390 1.00 71.69 70 ASP A CA 1
ATOM 556 C C . ASP A 1 70 ? 10.833 -2.736 -19.670 1.00 71.69 70 ASP A C 1
ATOM 558 O O . ASP A 1 70 ? 10.371 -2.846 -18.533 1.00 71.69 70 ASP A O 1
ATOM 562 N N . PHE A 1 71 ? 10.776 -1.582 -20.346 1.00 76.31 71 PHE A N 1
ATOM 563 C CA . PHE A 1 71 ? 10.197 -0.354 -19.801 1.00 76.31 71 PHE A CA 1
ATOM 564 C C . PHE A 1 71 ? 8.685 -0.456 -19.599 1.00 76.31 71 PHE A C 1
ATOM 566 O O . PHE A 1 71 ? 8.210 -0.160 -18.503 1.00 76.31 71 PHE A O 1
ATOM 573 N N . GLU A 1 72 ? 7.939 -0.939 -20.596 1.00 79.94 72 GLU A N 1
ATOM 574 C CA . GLU A 1 72 ? 6.479 -1.102 -20.492 1.00 79.94 72 GLU A CA 1
ATOM 575 C C . GLU A 1 72 ? 6.089 -2.047 -19.345 1.00 79.94 72 GLU A C 1
ATOM 577 O O . GLU A 1 72 ? 5.179 -1.768 -18.563 1.00 79.94 72 GLU A O 1
ATOM 582 N N . SER A 1 73 ? 6.830 -3.148 -19.184 1.00 83.19 73 SER A N 1
ATOM 583 C CA . SER A 1 73 ? 6.632 -4.107 -18.091 1.00 83.19 73 SER A CA 1
ATOM 584 C C . SER A 1 73 ? 6.915 -3.492 -16.716 1.00 83.19 73 SER A C 1
ATOM 586 O O . SER A 1 73 ? 6.195 -3.757 -15.747 1.00 83.19 73 SER A O 1
ATOM 588 N N . ILE A 1 74 ? 7.950 -2.655 -16.602 1.00 85.00 74 ILE A N 1
ATOM 589 C CA . ILE A 1 74 ? 8.274 -1.952 -15.356 1.00 85.00 74 ILE A CA 1
ATOM 590 C C . ILE A 1 74 ? 7.210 -0.914 -15.024 1.00 85.00 74 ILE A C 1
ATOM 592 O O . ILE A 1 74 ? 6.768 -0.861 -13.876 1.00 85.00 74 ILE A O 1
ATOM 596 N N . ASP A 1 75 ? 6.780 -0.118 -15.998 1.00 84.75 75 ASP A N 1
ATOM 597 C CA . ASP A 1 75 ? 5.796 0.936 -15.772 1.00 84.75 75 ASP A CA 1
ATOM 598 C C . ASP A 1 75 ? 4.419 0.333 -15.427 1.00 84.75 75 ASP A C 1
ATOM 600 O O . ASP A 1 75 ? 3.828 0.730 -14.421 1.00 84.75 75 ASP A O 1
ATOM 604 N N . ALA A 1 76 ? 3.993 -0.751 -16.089 1.00 86.88 76 ALA A N 1
ATOM 605 C CA . ALA A 1 76 ? 2.792 -1.504 -15.703 1.00 86.88 76 ALA A CA 1
ATOM 606 C C . ALA A 1 76 ? 2.871 -2.063 -14.266 1.00 86.88 76 ALA A C 1
ATOM 608 O O . ALA A 1 76 ? 1.892 -2.049 -13.514 1.00 86.88 76 ALA A O 1
ATOM 609 N N . ARG A 1 77 ? 4.049 -2.540 -13.837 1.00 88.81 77 ARG A N 1
ATOM 610 C CA . ARG A 1 77 ? 4.261 -2.990 -12.449 1.00 88.81 77 ARG A CA 1
ATOM 611 C C . ARG A 1 77 ? 4.213 -1.830 -11.457 1.00 88.81 77 ARG A C 1
ATOM 613 O O . ARG A 1 77 ? 3.712 -2.017 -10.350 1.00 88.81 77 ARG A O 1
ATOM 620 N N . ARG A 1 78 ? 4.720 -0.648 -11.819 1.00 89.81 78 ARG A N 1
ATOM 621 C CA . ARG A 1 78 ? 4.653 0.553 -10.968 1.00 89.81 78 ARG A CA 1
ATOM 622 C C . ARG A 1 78 ? 3.217 1.031 -10.802 1.00 89.81 78 ARG A C 1
ATOM 624 O O . ARG A 1 78 ? 2.822 1.329 -9.681 1.00 89.81 78 ARG A O 1
ATOM 631 N N . GLU A 1 79 ? 2.432 1.030 -11.871 1.00 90.75 79 GLU A N 1
ATOM 632 C CA . GLU A 1 79 ? 1.001 1.342 -11.826 1.00 90.75 79 GLU A CA 1
ATOM 633 C C . GLU A 1 79 ? 0.231 0.390 -10.901 1.00 90.75 79 GLU A C 1
ATOM 635 O O . GLU A 1 79 ? -0.509 0.835 -10.021 1.00 90.75 79 GLU A O 1
ATOM 640 N N . ALA A 1 80 ? 0.472 -0.920 -11.017 1.00 90.75 80 ALA A N 1
ATOM 641 C CA . ALA A 1 80 ? -0.136 -1.910 -10.129 1.00 90.75 80 ALA A CA 1
ATOM 642 C C . ALA A 1 80 ? 0.249 -1.689 -8.653 1.00 90.75 80 ALA A C 1
ATOM 644 O O . ALA A 1 80 ? -0.599 -1.789 -7.764 1.00 90.75 80 ALA A O 1
ATOM 645 N N . LEU A 1 81 ? 1.517 -1.361 -8.375 1.00 92.62 81 LEU A N 1
ATOM 646 C CA . LEU A 1 81 ? 1.978 -1.046 -7.018 1.00 92.62 81 LEU A CA 1
ATOM 647 C C . LEU A 1 81 ? 1.383 0.262 -6.489 1.00 92.62 81 LEU A C 1
ATOM 649 O O . LEU A 1 81 ? 1.090 0.342 -5.300 1.00 92.62 81 LEU A O 1
ATOM 653 N N . ALA A 1 82 ? 1.162 1.263 -7.342 1.00 92.38 82 ALA A N 1
ATOM 654 C CA . ALA A 1 82 ? 0.498 2.503 -6.952 1.00 92.38 82 ALA A CA 1
ATOM 655 C C . ALA A 1 82 ? -0.962 2.257 -6.539 1.00 92.38 82 ALA A C 1
ATOM 657 O O . ALA A 1 82 ? -1.415 2.801 -5.532 1.00 92.38 82 ALA A O 1
ATOM 658 N N . LEU A 1 83 ? -1.683 1.384 -7.253 1.00 93.06 83 LEU A N 1
ATOM 659 C CA . LEU A 1 83 ? -3.028 0.963 -6.848 1.00 93.06 83 LEU A CA 1
ATOM 660 C C . LEU A 1 83 ? -3.017 0.178 -5.535 1.00 93.06 83 LEU A C 1
ATOM 662 O O . LEU A 1 83 ? -3.864 0.414 -4.676 1.00 93.06 83 LEU A O 1
ATOM 666 N N . LEU A 1 84 ? -2.043 -0.713 -5.331 1.00 93.81 84 LEU A N 1
ATOM 667 C CA . LEU A 1 84 ? -1.891 -1.406 -4.049 1.00 93.81 84 LEU A CA 1
ATOM 668 C C . LEU A 1 84 ? -1.582 -0.424 -2.911 1.00 93.81 84 LEU A C 1
ATOM 670 O O . LEU A 1 84 ? -2.181 -0.524 -1.844 1.00 93.81 84 LEU A O 1
ATOM 674 N N . MET A 1 85 ? -0.721 0.568 -3.145 1.00 95.94 85 MET A N 1
ATOM 675 C CA . MET A 1 85 ? -0.451 1.629 -2.175 1.00 95.94 85 MET A CA 1
ATOM 676 C C . MET A 1 85 ? -1.736 2.375 -1.811 1.00 95.94 85 MET A C 1
ATOM 678 O O . MET A 1 85 ? -2.068 2.508 -0.637 1.00 95.94 85 MET A O 1
ATOM 682 N N . LEU A 1 86 ? -2.505 2.804 -2.815 1.00 95.81 86 LEU A N 1
ATOM 683 C CA . LEU A 1 86 ? -3.788 3.471 -2.612 1.00 95.81 86 LEU A CA 1
ATOM 684 C C . LEU A 1 86 ? -4.764 2.604 -1.804 1.00 95.81 86 LEU A C 1
ATOM 686 O O . LEU A 1 86 ? -5.446 3.114 -0.913 1.00 95.81 86 LEU A O 1
ATOM 690 N N . HIS A 1 87 ? -4.824 1.308 -2.105 1.00 94.81 87 HIS A N 1
ATOM 691 C C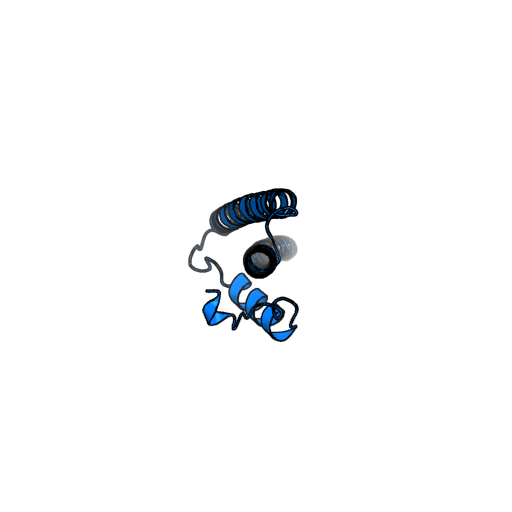A . HIS A 1 87 ? -5.663 0.346 -1.401 1.00 94.81 87 HIS A CA 1
ATOM 692 C C . HIS A 1 87 ? -5.327 0.301 0.096 1.00 94.81 87 HIS A C 1
ATOM 694 O O . HIS A 1 87 ? -6.208 0.503 0.932 1.00 94.81 87 HIS A O 1
ATOM 700 N N . TYR A 1 88 ? -4.056 0.095 0.447 1.00 97.19 88 TYR A N 1
ATOM 701 C CA . TYR A 1 88 ? -3.643 0.012 1.848 1.00 97.19 88 TYR A CA 1
ATOM 702 C C . TYR A 1 88 ? -3.728 1.361 2.569 1.00 97.19 88 TYR A C 1
ATOM 704 O O . TYR A 1 88 ? -4.217 1.406 3.697 1.00 97.19 88 TYR A O 1
ATOM 712 N N . CYS A 1 89 ? -3.381 2.470 1.911 1.00 96.88 89 CYS A N 1
ATOM 713 C CA . CYS A 1 89 ? -3.576 3.810 2.469 1.00 96.88 89 CYS A CA 1
ATOM 714 C C . CYS A 1 89 ? -5.052 4.091 2.785 1.00 96.88 89 CYS A C 1
ATOM 716 O O . CYS A 1 89 ? -5.353 4.663 3.827 1.00 96.88 89 CYS A O 1
ATOM 718 N N . SER A 1 90 ? -5.981 3.641 1.936 1.00 96.44 90 SER A N 1
ATOM 719 C CA . SER A 1 90 ? -7.421 3.796 2.196 1.00 96.44 90 SER A CA 1
ATOM 720 C C . SER A 1 90 ? -7.869 2.998 3.422 1.00 96.44 90 SER A C 1
ATOM 722 O O . SER A 1 90 ? -8.677 3.481 4.213 1.00 96.44 90 SER A O 1
ATOM 724 N N . GLY A 1 91 ? -7.315 1.799 3.616 1.00 96.19 91 GLY A N 1
ATOM 725 C CA . GLY A 1 91 ? -7.535 1.012 4.828 1.00 96.19 91 GLY A CA 1
ATOM 726 C C . GLY A 1 91 ? -6.983 1.685 6.086 1.00 96.19 91 GLY A C 1
ATOM 727 O O . GLY A 1 91 ? -7.629 1.645 7.135 1.00 96.19 91 GLY A O 1
ATOM 728 N N . LEU A 1 92 ? -5.812 2.322 5.988 1.00 96.94 92 LEU A N 1
ATOM 729 C CA . LEU A 1 92 ? -5.207 3.066 7.093 1.00 96.94 92 LEU A CA 1
ATOM 730 C C . LEU A 1 92 ? -6.059 4.283 7.474 1.00 96.94 92 LEU A C 1
ATOM 732 O O . LEU A 1 92 ? -6.352 4.459 8.656 1.00 96.94 92 LEU A O 1
ATOM 736 N N . SER A 1 93 ? -6.508 5.067 6.486 1.00 96.19 93 SER A N 1
ATOM 737 C CA . SER A 1 93 ? -7.418 6.200 6.703 1.00 96.19 93 SER A CA 1
ATOM 738 C C . SER A 1 93 ? -8.700 5.767 7.413 1.00 96.19 93 SER A C 1
ATOM 740 O O . SER A 1 93 ? -9.058 6.363 8.421 1.00 96.19 93 SER A O 1
ATOM 742 N N . GLU A 1 94 ? -9.320 4.663 6.988 1.00 96.12 94 GLU A N 1
ATOM 743 C CA . GLU A 1 94 ? -10.510 4.114 7.654 1.00 96.12 94 GLU A CA 1
ATOM 744 C C . GLU A 1 94 ? -10.246 3.750 9.128 1.00 96.12 94 GLU A C 1
ATOM 746 O O . GLU A 1 94 ? -11.102 3.944 9.991 1.00 96.12 94 GLU A O 1
ATOM 751 N N . CYS A 1 95 ? -9.063 3.210 9.448 1.00 95.31 95 CYS A N 1
ATOM 752 C CA . CYS A 1 95 ? -8.699 2.916 10.837 1.00 95.31 95 CYS A CA 1
ATOM 753 C C . CYS A 1 95 ? -8.562 4.195 11.677 1.00 95.31 95 CYS A C 1
ATOM 755 O O . CYS A 1 95 ? -8.958 4.193 12.843 1.00 95.31 95 CYS A O 1
ATOM 757 N N . MET A 1 96 ? -8.001 5.262 11.101 1.00 94.06 96 MET A N 1
ATOM 758 C CA . MET A 1 96 ? -7.842 6.559 11.765 1.00 94.06 96 MET A CA 1
ATOM 759 C C . MET A 1 96 ? -9.194 7.251 11.974 1.00 94.06 96 MET A C 1
ATOM 761 O O . MET A 1 96 ? -9.479 7.717 13.075 1.00 94.06 96 MET A O 1
ATOM 765 N N . ASP A 1 97 ? -10.065 7.233 10.963 1.00 93.75 97 ASP A N 1
ATOM 766 C CA . ASP A 1 97 ? -11.408 7.813 11.042 1.00 93.75 97 ASP A CA 1
ATOM 767 C C . ASP A 1 97 ? -12.237 7.158 12.160 1.00 93.75 97 ASP A C 1
ATOM 769 O O . ASP A 1 97 ? -12.931 7.841 12.921 1.00 93.75 97 ASP A O 1
ATOM 773 N N . LYS A 1 98 ? -12.129 5.830 12.321 1.00 90.56 98 LYS A N 1
ATOM 774 C CA . LYS A 1 98 ? -12.774 5.103 13.427 1.00 90.56 98 LYS A CA 1
ATOM 775 C C . LYS A 1 98 ? -12.245 5.532 14.794 1.00 90.56 98 LYS A C 1
ATOM 777 O O . LYS A 1 98 ? -13.045 5.745 15.702 1.00 90.56 98 LYS A O 1
ATOM 782 N N . GLU A 1 99 ? -10.932 5.687 14.949 1.00 90.50 99 GLU A N 1
ATOM 783 C CA . GLU A 1 99 ? -10.328 6.154 16.206 1.00 90.50 99 GLU A CA 1
ATOM 784 C C . GLU A 1 99 ? -10.794 7.563 16.576 1.00 90.50 99 GLU A C 1
ATOM 786 O O . GLU A 1 99 ? -11.199 7.806 17.714 1.00 90.50 99 GLU A O 1
ATOM 791 N N . ASP A 1 100 ? -10.826 8.478 15.608 1.00 90.88 100 ASP A N 1
ATOM 792 C CA . ASP A 1 100 ? -11.304 9.844 15.813 1.00 90.88 100 ASP A CA 1
ATOM 793 C C . ASP A 1 100 ? -12.779 9.892 16.234 1.00 90.88 100 ASP A C 1
ATOM 795 O O . ASP A 1 100 ? -13.168 10.700 17.087 1.00 90.88 100 ASP A O 1
ATOM 799 N N . LEU A 1 101 ? -13.619 9.026 15.660 1.00 88.00 101 LEU A N 1
ATOM 800 C CA . LEU A 1 101 ? -15.025 8.901 16.043 1.00 88.00 101 LEU A CA 1
ATOM 801 C C . LEU A 1 101 ? -15.187 8.364 17.469 1.00 88.00 101 LEU A C 1
ATOM 803 O O . LEU A 1 101 ? -16.008 8.894 18.223 1.00 88.00 101 LEU A O 1
ATOM 807 N N . GLU A 1 102 ? -14.406 7.360 17.865 1.00 85.62 102 GLU A N 1
ATOM 808 C CA . G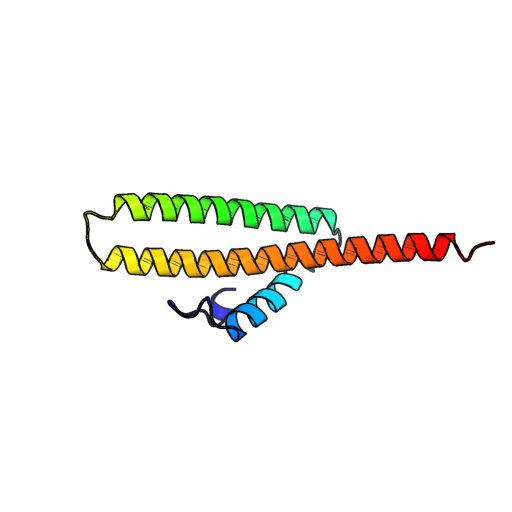LU A 1 102 ? -14.433 6.830 19.232 1.00 85.62 102 GLU A CA 1
ATOM 809 C C . GLU A 1 102 ? -13.961 7.878 20.254 1.00 85.62 102 GLU A C 1
ATOM 811 O O . GLU A 1 102 ? -14.636 8.104 21.263 1.00 85.62 102 GLU A O 1
ATOM 816 N N . HIS A 1 103 ? -12.896 8.630 19.959 1.00 83.25 103 HIS A N 1
ATOM 817 C CA . HIS A 1 103 ? -12.450 9.741 20.808 1.00 83.25 103 HIS A CA 1
ATOM 818 C C . HIS A 1 103 ? -13.523 10.833 20.968 1.00 83.25 103 HIS A C 1
ATOM 820 O O . HIS A 1 103 ? -13.752 11.336 22.075 1.00 83.25 103 HIS A O 1
ATOM 826 N N . LYS A 1 104 ? -14.240 11.183 19.890 1.00 85.12 104 LYS A N 1
ATOM 827 C CA . LYS A 1 104 ? -15.356 12.149 19.936 1.00 85.12 104 LYS A CA 1
ATOM 828 C C . LYS A 1 104 ? -16.542 11.634 20.765 1.00 85.12 104 LYS A C 1
ATOM 830 O O . LYS A 1 104 ? -17.145 12.411 21.512 1.00 85.12 104 LYS A O 1
ATOM 835 N N . LYS A 1 105 ? -16.873 10.338 20.690 1.00 83.19 105 LYS A N 1
ATOM 836 C CA . LYS A 1 105 ? -17.930 9.717 21.518 1.00 83.19 105 LYS A CA 1
ATOM 837 C C . LYS A 1 105 ? -17.586 9.744 23.006 1.00 83.19 105 LYS A C 1
ATOM 839 O O . LYS A 1 105 ? -18.447 10.058 23.824 1.00 83.19 105 LYS A O 1
ATOM 844 N N . ILE A 1 106 ? -16.336 9.454 23.364 1.00 80.56 106 ILE A N 1
ATOM 845 C CA . ILE A 1 106 ? -15.876 9.514 24.759 1.00 80.56 106 ILE A CA 1
ATOM 846 C C . ILE A 1 106 ? -16.003 10.946 25.292 1.00 80.56 106 ILE A C 1
ATOM 848 O O . ILE A 1 106 ? -16.573 11.154 26.362 1.00 80.56 106 ILE A O 1
ATOM 852 N N . ARG A 1 107 ? -15.556 11.940 24.510 1.00 75.44 107 ARG A N 1
ATOM 853 C CA . ARG A 1 107 ? -15.638 13.360 24.883 1.00 75.44 107 ARG A CA 1
ATOM 854 C C . ARG A 1 107 ? -17.073 13.863 25.048 1.00 75.44 107 ARG A C 1
ATOM 856 O O . ARG A 1 107 ? -17.321 14.708 25.890 1.00 75.44 107 ARG A O 1
ATOM 863 N N . THR A 1 108 ? -18.020 13.398 24.241 1.00 73.69 108 THR A N 1
ATOM 864 C CA . THR A 1 108 ? -19.424 13.835 24.362 1.00 73.69 108 THR A CA 1
ATOM 865 C C . THR A 1 108 ? -20.133 13.191 25.553 1.00 73.69 108 THR A C 1
ATOM 867 O O . THR A 1 108 ? -20.895 13.867 26.238 1.00 73.69 108 THR A O 1
ATOM 870 N N . ARG A 1 109 ? -19.829 11.925 25.868 1.00 69.62 109 ARG A N 1
ATOM 871 C CA . ARG A 1 109 ? -20.382 11.222 27.040 1.00 69.62 109 ARG A CA 1
ATOM 872 C C . ARG A 1 109 ? -19.912 11.790 28.379 1.00 69.62 109 ARG A C 1
ATOM 874 O O . ARG A 1 109 ? -20.677 11.774 29.336 1.00 69.62 109 ARG A O 1
ATOM 881 N N . SER A 1 110 ? -18.685 12.302 28.459 1.00 66.38 110 SER A N 1
ATOM 882 C CA . SER A 1 110 ? -18.172 12.932 29.682 1.00 66.38 110 SER A CA 1
ATOM 883 C C . SER A 1 110 ? -18.792 14.303 29.980 1.00 66.38 110 SER A C 1
ATOM 885 O O . SER A 1 110 ? -18.717 14.754 31.117 1.00 66.38 110 SER A O 1
ATOM 887 N N . PHE A 1 111 ? -19.439 14.945 29.000 1.00 59.09 111 PHE A N 1
ATOM 888 C CA . PHE A 1 111 ? -20.119 16.235 29.172 1.00 59.09 111 PHE A CA 1
ATOM 889 C C . PHE A 1 111 ? -21.614 16.120 29.514 1.00 59.09 111 PHE A C 1
ATOM 891 O O . PHE A 1 111 ? -22.204 17.098 29.954 1.00 59.09 111 PHE A O 1
ATOM 898 N N . SER A 1 112 ? -22.239 14.952 29.341 1.00 60.34 112 SER A N 1
ATOM 899 C CA . SER A 1 112 ? -23.668 14.733 29.629 1.00 60.34 112 SER A CA 1
ATOM 900 C C . SER A 1 112 ? -23.947 14.153 31.027 1.00 60.34 112 SER A C 1
ATOM 902 O O . SER A 1 112 ? -25.037 13.641 31.263 1.00 60.34 112 SER A O 1
ATOM 904 N N . GLY A 1 113 ? -22.952 14.151 31.921 1.00 56.44 113 GLY A N 1
ATOM 905 C CA . GLY A 1 113 ? -22.988 13.492 33.236 1.00 56.44 113 GLY A CA 1
ATOM 906 C C . GLY A 1 113 ? -22.970 14.426 34.452 1.00 56.44 113 GLY A C 1
ATOM 907 O O . GLY A 1 113 ? -22.559 13.986 35.524 1.00 56.44 113 GLY A O 1
ATOM 908 N N . THR A 1 114 ? -23.375 15.688 34.297 1.00 46.53 114 THR A N 1
ATOM 909 C CA . THR A 1 114 ? -23.541 16.688 35.373 1.00 46.53 114 THR A CA 1
ATOM 910 C C . THR A 1 114 ? -24.896 17.353 35.246 1.00 46.53 114 THR A C 1
ATOM 912 O O . THR A 1 114 ? -25.556 17.540 36.287 1.00 46.53 114 THR A O 1
#

Radius of gyration: 18.83 Å; Cα contacts (8 Å, |Δi|>4): 83; chains: 1; bounding box: 44×26×60 Å

Secondary structure (DSSP, 8-state):
-TTTTT--TT-TT-HHHHHHHHHHHHTTTTT---HHHHHHHHHHHHHHHHHHHHHHHHHHHHGGGT-HHHHHHHHHHHHHHHHHHHHHHHHHHHHHHHHHHHHHHHHHHTTS--

Mean predicted aligned error: 7.22 Å

Nearest PDB structures (foldseek):
  5y9o-assembly1_B  TM=6.170E-01  e=2.312E+00  Legionella pneumophila
  5y05-assembly1_A  TM=6.060E-01  e=2.579E+00  Mycolicibacterium smegmatis MC2 155

pLDDT: mean 85.28, std 12.91, range [46.53, 98.0]

Sequence (114 aa):
MLRELKFEPGNAYNSQVISETKAAGQKVFEHIGDNSLRKARINDQIDAIQSRIDYLANLRRTIVDNGDRDFESIDARREALALLMLHYCSGLSECMDKEDLEHKKIRTRSFSGT

Organism: NCBI:txid166011

=== Feature glossary ===
The record interleaves many kinds of information about one protein. Here is each kind framed as the question it answers.

Q: What known structures does this most resemble?
A: Structural nearest neighbors (via Foldse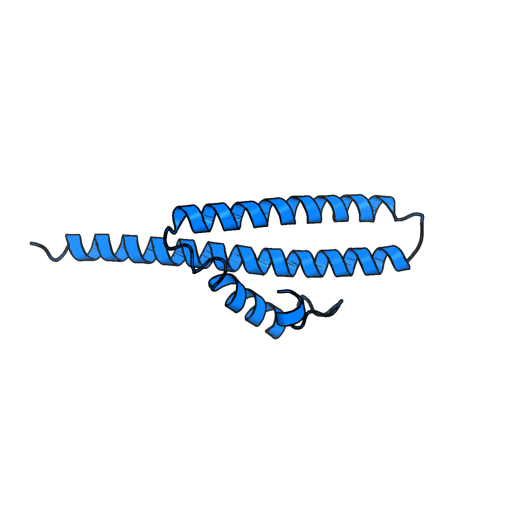ek easy-search vs the PDB). Reported per hit: target PDB id, E-value, and alignment TM-score. A TM-score above ~0.5 is the conventional threshold for 'same fold'.

Q: Where is each backbone atom in 3D?
A: The mmCIF table is the protein's shape written out atom by atom. For each backbone N, Cα, C, and carbonyl O, it records an (x, y, z) coordinate triple in Å plus the residue type, chain letter, and residue number.

Q: What are the backbone torsion angles?
A: The φ/ψ torsion pair specifies the backbone conformation at each residue. φ rotates about the N–Cα bond, ψ about the Cα–C bond. Steric clashes forbid most of the (φ, ψ) plane — the allowed regions (α-helix basin, β-sheet basin, left-handed helix) are the Ramachandran-allowed regions.

Q: Which residues are buried vs exposed?
A: Solvent-accessible surface area (SASA) is the area in Å² traced out by the centre of a 1.4 Å probe sphere (a water molecule) rolled over the protein's van der Waals surface (Shrake–Rupley / Lee–Richards construction). Buried residues have near-zero SASA; fully exposed residues can exceed 200 Å². The total SASA scales roughly with the number of surface residues.

Q: How confident is the AlphaFold model at each residue?
A: pLDDT is the predicted lDDT-Cα score: AlphaFold's confidence that the local environment of each residue (all inter-atomic distances within 15 Å) is correctly placed. It is a per-residue number between 0 and 100, with higher meaning more reliable.

Q: What does the local fold look like, residue by residue?
A: 3Di is Foldseek's structural alphabet. Each residue is assigned one of twenty discrete states based on how its Cα sits relative to its spatial (not sequential) neighbors. Aligning 3Di strings finds structural homologs roughly as well as full 3D superposition, but orders of magnitude faster.

Q: How big and how compact is the whole molecule?
A: Radius of gyration (Rg) is the root-mean-square distance of Cα atoms from their centroid — a single number for overall size and compactness. A globular domain of N residues has Rg ≈ 2.2·N^0.38 Å; an extended or disordered chain has a much larger Rg. The Cα contact count is the number of residue pairs whose Cα atoms are within 8 Å and are more than four positions apart in sequence — a standard proxy for tertiary packing density. The bounding box is the smallest axis-aligned box enclosing all Cα atoms.

Q: Which residues are in helices, strands, or loops?
A: DSSP 8-state secondary structure assigns each residue one of H (α-helix), G (3₁₀-helix), I (π-helix), E (extended β-strand), B (isolated β-bridge), T (hydrogen-bonded turn), S (bend), or '-' (coil). The assignment is computed from backbone hydrogen-bond geometry via the Kabsch–Sander algorithm.

Q: How mobile is each atom in the crystal?
A: Crystallographic B-factors measure how much each atom's electron density is smeared out, in Å². They rise in mobile loops and surface residues and fall in the buried interior. In AlphaFold models this column is repurposed to hold pLDDT instead.

Q: What if only a Cα trace is available?
A: P-SEA three-state annotation labels each residue as helix, strand, or coil based purely on the geometry of the Cα trace. It serves as a fallback when the full backbone (and thus DSSP) is unavailable.

Q: What family and function is it annotated with?
A: Database cross-references. InterPro integrates a dozen domain/family signature databases into unified entries with residue-range hits. GO terms attach function/process/location labels with evidence codes. CATH codes position the fold in a four-level structural taxonomy. Organism is the NCBI-taxonomy species name.

Q: Are the domains correctly placed relative to each other?
A: Predicted Aligned Error (PAE) is an AlphaFold confidence matrix: entry (i, j) is the expected error in the position of residue j, in ångströms, when the prediction is superimposed on the true structure at residue i. Low PAE within a block of residues means that block is internally rigid and well-predicted; high PAE between two blocks means their relative placement is uncertain even if each block individually is confident.

Q: What do the diagnostic plots show?
A: Three diagnostic plots accompa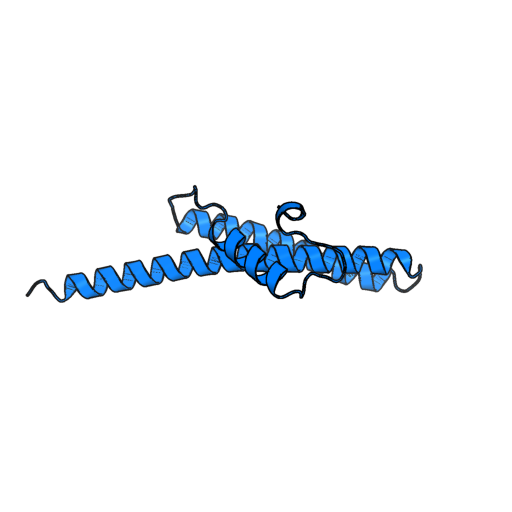ny the record. The Cα contact map visualizes the tertiary structure as a 2D adjacency matrix (8 Å cutoff, sequence-local contacts suppressed). The Ramachandran plot shows the distribution of backbone (φ, ψ) torsions, with points in the α and β basins reflecting secondary structure content. The PAE plot shows AlphaFold's inter-residue confidence as a color matrix.

Q: What is the amino-acid chain?
A: Primary structure: the covalent order of the twenty standard amino acids along the backbone. Two proteins with the same sequence will (almost always) fold to the same structure; two with 30% identity often share a fold but not the details.

Q: What do the rendered images show?
A: The six renders are orthographic views along the three Cartesian axes in both directions. Representation (cartoon, sticks, or surface) and color scheme (sequence-rainbow or by-chain) vary across proteins so the training set covers all the common visualization conventions.